Protein 1B67 (pdb70)

Solvent-accessible surface area: 7230 Å² total; per-residue (Å²): 114,59,9,51,62,60,9,0,9,134,22,0,127,126,34,53,10,134,149,24,31,50,56,0,98,88,9,0,6,100,7,0,22,102,32,0,67,78,0,0,43,75,0,34,65,64,1,45,163,66,68,82,92,44,2,30,20,126,7,0,68,85,7,68,120,92,81,210,126,6,49,59,43,13,0,7,126,0,0,118,91,26,48,8,124,151,37,24,81,70,0,70,64,8,0,2,125,2,0,33,87,22,0,101,100,16,0,42,55,0,30,114,38,1,165,168,69,71,83,97,36,3,44,25,84,1,0,67,101,1,89,147,174

Secondary structure (DSSP, 8-state):
--S-HHHHHHHHHHTT-SEE-HHHHHHHHHHHHHHHHHHHHHHHHHHHHTT-SEE-HHHHHHHGGGG-/---HHHHHHHHHHTT-SEE-HHHHHHHHHHHHHHHHHHHHHHHHHHHHHT-SEE-HHHHHHHHT-

B-factor: mean 29.18, std 12.38, range [11.15, 109.11]

GO terms:
  GO:0003690 double-stranded DNA binding (F, IDA)
  GO:0042803 protein homodimerization activity (F, IDA)
  GO:0006265 DNA topological change (P, IDA)
  GO:0046982 protein heterodimerization activity (F, IDA)

Foldseek 3Di:
DPDDLVVQVVVVVVVPDPDDDPVRSVVSVVVVVVLVVQLVVQLCVVQVVVVHRDRDPVSSVVSNVVVD/DPDQVVQVVVVVVVPDPDDDSVNSVVVSVVVVVVVVQLVVQLCVVQVVVPHDDRDPVSSVVSVVD

Organism: Methanothermus fervidus (NCBI:txid2180)

Sequence (133 aa):
GELPIAPIGRIIKNAGAERVSDDARIALAKVLEEMGEEIASEAVKLAKHAGRKTIKAEDIELARKMFKELPIAPIGRIIKNAGAERVSDDARIALAKVLEEMGEEIASEAVKLAKHAGRKTIKAEDIELARKM

CATH classification: 1.10.20.10

Structure (mmCIF, N/CA/C/O backbone):
data_1B67
#
_entry.id   1B67
#
_cell.length_a   33.720
_cell.length_b   52.580
_cell.length_c   67.500
_cell.angle_alpha   90.00
_cell.angle_beta   90.00
_cell.angle_gamma   90.00
#
_symmetry.space_group_name_H-M   'P 21 21 21'
#
loop_
_entity.id
_entity.type
_entity.pdbx_description
1 polymer 'PROTEIN (HISTONE HMFA)'
2 non-polymer 'SULFATE ION'
3 water water
#
loop_
_atom_site.group_PDB
_atom_site.id
_atom_site.type_symbol
_atom_site.label_atom_id
_atom_site.label_alt_id
_atom_site.label_comp_id
_atom_site.label_asym_id
_atom_site.label_entity_id
_atom_site.label_seq_id
_atom_site.pdbx_PDB_ins_code
_atom_site.Cartn_x
_atom_site.Cartn_y
_atom_site.Cartn_z
_atom_site.occupancy
_atom_site.B_iso_or_equiv
_atom_site.auth_seq_id
_atom_site.auth_comp_id
_atom_site.auth_asym_id
_atom_site.auth_atom_id
_atom_site.pdbx_PDB_model_num
ATOM 1 N N . GLY A 1 1 ? 7.738 22.318 36.125 1.00 35.64 2 GLY A N 1
ATOM 2 C CA . GLY A 1 1 ? 7.800 20.892 35.830 1.00 31.33 2 GLY A CA 1
ATOM 3 C C . GLY A 1 1 ? 9.238 20.400 35.846 1.00 28.62 2 GLY A C 1
ATOM 4 O O . GLY A 1 1 ? 10.074 21.004 36.544 1.00 33.36 2 GLY A O 1
ATOM 5 N N . GLU A 1 2 ? 9.514 19.329 35.098 1.00 25.70 3 GLU A N 1
ATOM 6 C CA . GLU A 1 2 ? 10.883 18.828 35.133 1.00 23.51 3 GLU A CA 1
ATOM 7 C C . GLU A 1 2 ? 11.856 19.646 34.277 1.00 23.06 3 GLU A C 1
ATOM 8 O O . GLU A 1 2 ? 13.051 19.694 34.631 1.00 24.63 3 GLU A O 1
ATOM 14 N N . LEU A 1 3 ? 11.409 20.257 33.175 1.00 23.78 4 LEU A N 1
ATOM 15 C CA . LEU A 1 3 ? 12.358 20.992 32.358 1.00 23.34 4 LEU A CA 1
ATOM 16 C C . LEU A 1 3 ? 12.802 22.291 32.985 1.00 24.22 4 LEU A C 1
ATOM 17 O O . LEU A 1 3 ? 12.011 23.097 33.464 1.00 27.91 4 LEU A O 1
ATOM 22 N N . PRO A 1 4 ? 14.098 22.538 32.969 1.00 26.52 5 PRO A N 1
ATOM 23 C CA . PRO A 1 4 ? 14.561 23.862 33.392 1.00 28.24 5 PRO A CA 1
ATOM 24 C C . PRO A 1 4 ? 14.240 24.925 32.343 1.00 26.98 5 PRO A C 1
ATOM 25 O O . PRO A 1 4 ? 14.260 24.639 31.135 1.00 29.33 5 PRO A O 1
ATOM 29 N N . ILE A 1 5 ? 13.968 26.156 32.807 1.00 26.20 6 ILE A N 1
ATOM 30 C CA . ILE A 1 5 ? 13.502 27.201 31.890 1.00 27.10 6 ILE A CA 1
ATOM 31 C C . ILE A 1 5 ? 14.655 27.830 31.124 1.00 27.27 6 ILE A C 1
ATOM 32 O O . ILE A 1 5 ? 14.451 28.309 29.997 1.00 31.42 6 ILE A O 1
ATOM 37 N N . ALA A 1 6 ? 15.869 27.855 31.665 1.00 29.14 7 ALA A N 1
ATOM 38 C CA . ALA A 1 6 ? 16.940 28.580 30.959 1.00 31.27 7 ALA A CA 1
ATOM 39 C C . ALA A 1 6 ? 17.204 28.021 29.574 1.00 30.49 7 ALA A C 1
ATOM 40 O O . ALA A 1 6 ? 17.228 28.804 28.615 1.00 30.14 7 ALA A O 1
ATOM 42 N N . PRO A 1 7 ? 17.431 26.716 29.435 1.00 27.58 8 PRO A N 1
ATOM 43 C CA . PRO A 1 7 ? 17.668 26.207 28.078 1.00 26.14 8 PRO A CA 1
ATOM 44 C C . PRO A 1 7 ? 16.490 26.488 27.146 1.00 24.57 8 PRO A C 1
ATOM 45 O O . PRO A 1 7 ? 16.669 26.577 25.931 1.00 24.81 8 PRO A O 1
ATOM 49 N N . ILE A 1 8 ? 15.273 26.630 27.650 1.00 23.06 9 ILE A N 1
ATOM 50 C CA . ILE A 1 8 ? 14.136 26.832 26.724 1.00 22.30 9 ILE A CA 1
ATOM 51 C C . ILE A 1 8 ? 14.105 28.262 26.217 1.00 23.17 9 ILE A C 1
ATOM 52 O O . ILE A 1 8 ? 13.815 28.560 25.046 1.00 23.02 9 ILE A O 1
ATOM 57 N N . GLY A 1 9 ? 14.420 29.249 27.065 1.00 24.86 10 GLY A N 1
ATOM 58 C CA . GLY A 1 9 ? 14.534 30.603 26.546 1.00 26.59 10 GLY A CA 1
ATOM 59 C C . GLY A 1 9 ? 15.649 30.726 25.518 1.00 24.48 10 GLY A C 1
ATOM 60 O O . GLY A 1 9 ? 15.493 31.495 24.578 1.00 28.25 10 GLY A O 1
ATOM 61 N N . ARG A 1 10 ? 16.750 29.966 25.680 1.00 24.33 11 ARG A N 1
ATOM 62 C CA . ARG A 1 10 ? 17.812 30.004 24.678 1.00 25.92 11 ARG A CA 1
ATOM 63 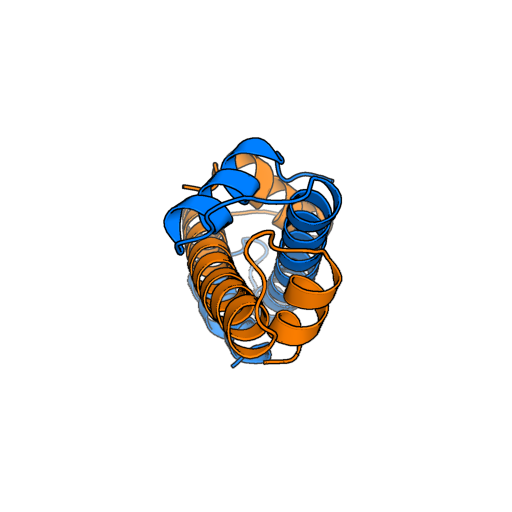C C . ARG A 1 10 ? 17.347 29.450 23.328 1.00 23.79 11 ARG A C 1
ATOM 64 O O . ARG A 1 10 ? 17.740 29.913 22.248 1.00 24.62 11 ARG A O 1
ATOM 72 N N . ILE A 1 11 ? 16.472 28.452 23.329 1.00 20.39 12 ILE A N 1
ATOM 73 C CA . ILE A 1 11 ? 15.914 27.962 22.073 1.00 18.43 12 ILE A CA 1
ATOM 74 C C . ILE A 1 11 ? 15.189 29.088 21.366 1.00 17.71 12 ILE A C 1
ATOM 75 O O . ILE A 1 11 ? 15.289 29.256 20.147 1.00 19.55 12 ILE A O 1
ATOM 80 N N . ILE A 1 12 ? 14.441 29.903 22.092 1.00 18.28 13 ILE A N 1
ATOM 81 C CA . ILE A 1 12 ? 13.695 30.947 21.380 1.00 18.17 13 ILE A CA 1
ATOM 82 C C . ILE A 1 12 ? 14.604 32.051 20.858 1.00 18.39 13 ILE A C 1
ATOM 83 O O . ILE A 1 12 ? 14.430 32.530 19.721 1.00 18.72 13 ILE A O 1
ATOM 88 N N . LYS A 1 13 ? 15.596 32.462 21.651 1.00 20.00 14 LYS A N 1
ATOM 89 C CA . LYS A 1 13 ? 16.556 33.483 21.193 1.00 22.49 14 LYS A CA 1
ATOM 90 C C . LYS A 1 13 ? 17.325 33.003 19.981 1.00 22.10 14 LYS A C 1
ATOM 91 O O . LYS A 1 13 ? 17.601 33.711 19.027 1.00 24.08 14 LYS A O 1
ATOM 97 N N . ASN A 1 14 ? 17.692 31.714 19.990 1.00 21.37 15 ASN A N 1
ATOM 98 C CA . ASN A 1 14 ? 18.542 31.199 18.910 1.00 23.30 15 ASN A CA 1
ATOM 99 C C . ASN A 1 14 ? 17.733 30.973 17.631 1.00 21.72 15 ASN A C 1
ATOM 100 O O . ASN A 1 14 ? 18.344 30.799 16.571 1.00 23.42 15 ASN A O 1
ATOM 105 N N . ALA A 1 15 ? 16.408 31.018 17.727 1.00 21.92 16 ALA A N 1
ATOM 106 C CA . ALA A 1 15 ? 15.524 30.981 16.573 1.00 20.49 16 ALA A CA 1
ATOM 107 C C . ALA A 1 15 ? 15.353 32.342 15.905 1.00 21.79 16 ALA A C 1
ATOM 108 O O . ALA A 1 15 ? 14.702 32.407 14.845 1.0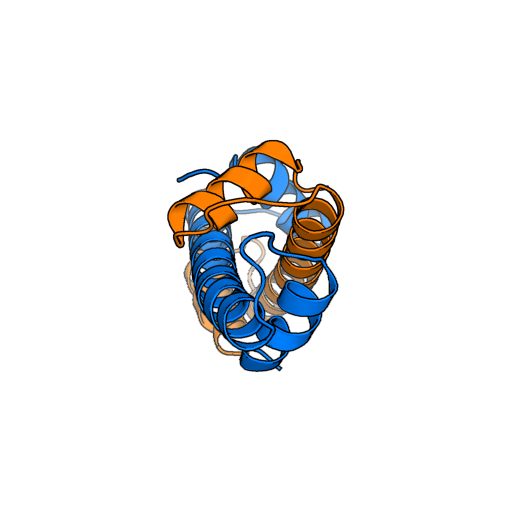0 24.76 16 ALA A O 1
ATOM 110 N N . GLY A 1 16 ? 15.901 33.406 16.487 1.00 23.25 17 GLY A N 1
ATOM 111 C CA . GLY A 1 16 ? 15.906 34.745 15.903 1.00 23.48 17 GLY A CA 1
ATOM 112 C C . GLY A 1 16 ? 15.159 35.746 16.751 1.00 23.17 17 GLY A C 1
ATOM 113 O O . GLY A 1 16 ? 15.058 36.911 16.395 1.00 30.16 17 GLY A O 1
ATOM 114 N N . ALA A 1 17 ? 14.606 35.386 17.901 1.00 25.00 18 ALA A N 1
ATOM 115 C CA . ALA A 1 17 ? 13.859 36.358 18.693 1.00 29.42 18 ALA A CA 1
ATOM 116 C C . ALA A 1 17 ? 14.790 37.449 19.219 1.00 34.03 18 ALA A C 1
ATOM 117 O O . ALA A 1 17 ? 15.773 37.111 19.862 1.00 36.03 18 ALA A O 1
ATOM 119 N N . GLU A 1 18 ? 14.415 38.677 18.937 1.00 37.62 19 GLU A N 1
ATOM 120 C CA . GLU A 1 18 ? 14.993 39.910 19.440 1.00 41.24 19 GLU A CA 1
ATOM 121 C C . GLU A 1 18 ? 14.848 40.025 20.954 1.00 40.73 19 GLU A C 1
ATOM 122 O O . GLU A 1 18 ? 15.817 40.355 21.645 1.00 43.15 19 GLU A O 1
ATOM 128 N N . ARG A 1 19 ? 13.647 39.774 21.444 1.00 39.54 20 ARG A N 1
ATOM 129 C CA . ARG A 1 19 ? 13.175 39.869 22.812 1.00 37.60 20 ARG A CA 1
ATOM 130 C C . ARG A 1 19 ? 12.218 38.711 23.129 1.00 36.68 20 ARG A C 1
ATOM 131 O O . ARG A 1 19 ? 11.461 38.333 22.237 1.00 33.10 20 ARG A O 1
ATOM 139 N N . VAL A 1 20 ? 12.243 38.193 24.345 1.00 34.94 21 VAL A N 1
ATOM 140 C CA . VAL A 1 20 ? 11.349 37.079 24.687 1.00 32.38 21 VAL A CA 1
ATOM 141 C C . VAL A 1 20 ? 10.587 37.325 25.979 1.00 32.41 21 VAL A C 1
ATOM 142 O O . VAL A 1 20 ? 11.277 37.522 26.973 1.00 30.71 21 VAL A O 1
ATOM 146 N N . SER A 1 21 ? 9.249 37.322 25.999 1.00 33.03 22 SER A N 1
ATOM 147 C CA . SER A 1 21 ? 8.599 37.581 27.293 1.00 33.11 22 SER A CA 1
ATOM 148 C C . SER A 1 21 ? 8.813 36.427 28.263 1.00 33.77 22 SER A C 1
ATOM 149 O O . SER A 1 21 ? 9.112 35.298 27.861 1.00 35.35 22 SER A O 1
ATOM 152 N N . ASP A 1 22 ? 8.670 36.637 29.577 1.00 35.29 23 ASP A N 1
ATOM 153 C CA . ASP A 1 22 ? 8.834 35.484 30.481 1.00 33.98 23 ASP A CA 1
ATOM 154 C C . ASP A 1 22 ? 7.710 34.472 30.310 1.00 34.32 23 ASP A C 1
ATOM 155 O O . ASP A 1 22 ? 7.904 33.239 30.310 1.00 32.61 23 ASP A O 1
ATOM 157 N N . ASP A 1 23 ? 6.491 34.985 30.113 1.00 35.25 24 ASP A N 1
ATOM 158 C CA . ASP A 1 23 ? 5.362 34.113 29.813 1.00 33.62 24 ASP A CA 1
ATOM 159 C C . ASP A 1 23 ? 5.631 33.208 28.613 1.00 31.04 24 ASP A C 1
ATOM 160 O O . ASP A 1 23 ? 5.155 32.070 28.665 1.00 29.70 24 ASP A O 1
ATOM 162 N N . ALA A 1 24 ? 6.345 33.692 27.608 1.00 31.38 25 ALA A N 1
ATOM 163 C CA . ALA A 1 24 ? 6.659 32.905 26.420 1.00 29.29 25 ALA A CA 1
ATOM 164 C C . ALA A 1 24 ? 7.596 31.740 26.727 1.00 28.00 25 ALA A C 1
ATOM 165 O O . ALA A 1 24 ? 7.339 30.633 26.246 1.00 24.24 25 ALA A O 1
ATOM 167 N N . ARG A 1 25 ? 8.643 31.986 27.514 1.00 26.45 26 ARG A N 1
ATOM 168 C CA . ARG A 1 25 ? 9.544 30.942 27.982 1.00 26.07 26 ARG A CA 1
ATOM 169 C C . ARG A 1 25 ? 8.789 29.837 28.736 1.00 24.40 26 ARG A C 1
ATOM 170 O O . ARG A 1 25 ? 8.964 28.620 28.520 1.00 22.86 26 ARG A O 1
ATOM 178 N N . ILE A 1 26 ? 7.931 30.275 29.673 1.00 23.86 27 ILE A N 1
ATOM 179 C CA . ILE A 1 26 ? 7.167 29.299 30.462 1.00 23.73 27 ILE A CA 1
ATOM 180 C C . ILE A 1 26 ? 6.198 28.561 29.565 1.00 21.33 27 ILE A C 1
ATOM 181 O O . ILE A 1 26 ? 6.125 27.345 29.725 1.00 24.16 27 ILE A O 1
ATOM 186 N N . ALA A 1 27 ? 5.557 29.252 28.621 1.00 22.26 28 ALA A N 1
ATOM 187 C CA . ALA A 1 27 ? 4.624 28.573 27.707 1.00 21.54 28 ALA A CA 1
ATOM 188 C C . ALA A 1 27 ? 5.314 27.475 26.902 1.00 19.71 28 ALA A C 1
ATOM 189 O O . ALA A 1 27 ? 4.764 26.425 26.659 1.00 20.94 28 ALA A O 1
ATOM 191 N N . LEU A 1 28 ? 6.525 27.777 26.412 1.00 18.84 29 LEU A N 1
ATOM 192 C CA . LEU A 1 28 ? 7.210 26.827 25.566 1.00 16.79 29 LEU A CA 1
ATOM 193 C C . LEU A 1 28 ? 7.666 25.639 26.418 1.00 16.34 29 LEU A C 1
ATOM 194 O O . LEU A 1 28 ? 7.528 24.498 25.994 1.00 16.34 29 LEU A O 1
ATOM 199 N N . ALA A 1 29 ? 8.167 25.897 27.639 1.00 18.12 30 ALA A N 1
ATOM 200 C CA . ALA A 1 29 ? 8.536 24.763 28.521 1.00 18.29 30 ALA A CA 1
ATOM 201 C C . ALA A 1 29 ? 7.342 23.881 28.817 1.00 17.70 30 ALA A C 1
ATOM 202 O O . ALA A 1 29 ? 7.409 22.648 28.859 1.00 20.01 30 ALA A O 1
ATOM 204 N N . LYS A 1 30 ? 6.157 24.456 29.040 1.00 18.64 31 LYS A N 1
ATOM 205 C CA . LYS A 1 30 ? 4.973 23.655 29.372 1.00 19.01 31 LYS A CA 1
ATOM 206 C C . LYS A 1 30 ? 4.538 22.820 28.169 1.00 18.91 31 LYS A C 1
ATOM 207 O O . LYS A 1 30 ? 4.190 21.648 28.304 1.00 18.40 31 LYS A O 1
ATOM 211 N N . VAL A 1 31 ? 4.592 23.430 26.971 1.00 18.84 32 VAL A N 1
ATOM 212 C CA . VAL A 1 31 ? 4.201 22.719 25.748 1.00 18.54 32 VAL A CA 1
ATOM 213 C C . VAL A 1 31 ? 5.126 21.533 25.511 1.00 16.31 32 VAL A C 1
ATOM 214 O O . VAL A 1 31 ? 4.707 20.425 25.179 1.00 17.76 32 VAL A O 1
ATOM 218 N N . LEU A 1 32 ? 6.428 21.754 25.678 1.00 14.11 33 LEU A N 1
ATOM 219 C CA . LEU A 1 32 ? 7.366 20.667 25.391 1.00 13.47 33 LEU A CA 1
ATOM 220 C C . LEU A 1 32 ? 7.232 19.559 26.424 1.00 13.34 33 LEU A C 1
ATOM 221 O O . LEU A 1 32 ? 7.356 18.386 26.063 1.00 14.84 33 LEU A O 1
ATOM 226 N N . GLU A 1 33 ? 7.012 19.917 27.702 1.00 13.70 34 GLU A N 1
ATOM 227 C CA . GLU A 1 33 ? 6.879 18.859 28.724 1.00 14.09 34 GLU A CA 1
ATOM 228 C C . GLU A 1 33 ? 5.648 18.015 28.480 1.00 13.29 34 GLU A C 1
ATOM 229 O O . GLU A 1 33 ? 5.666 16.786 28.592 1.00 14.73 34 GLU A O 1
ATOM 235 N N . GLU A 1 34 ? 4.540 18.677 28.107 1.00 14.56 35 GLU A N 1
ATOM 236 C CA . GLU A 1 34 ? 3.334 17.937 27.782 1.00 15.61 35 GLU A CA 1
ATOM 237 C C . GLU A 1 34 ? 3.526 17.042 26.565 1.00 14.64 35 GLU A C 1
ATOM 238 O O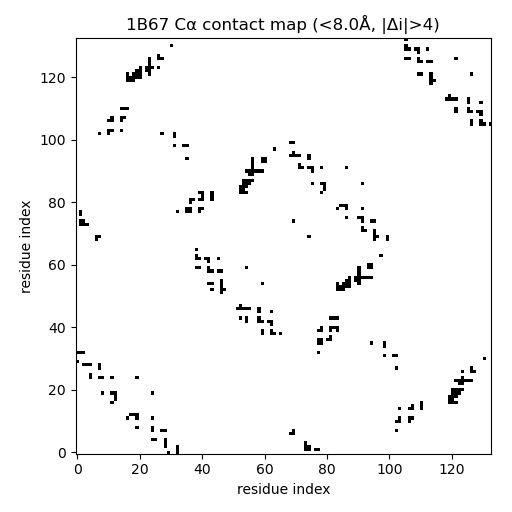 . GLU A 1 34 ? 3.089 15.888 26.586 1.00 14.85 35 GLU A O 1
ATOM 248 N N . MET A 1 35 ? 4.141 17.558 25.512 1.00 13.40 36 MET A N 1
ATOM 249 C CA . MET A 1 35 ? 4.408 16.715 24.321 1.00 14.62 36 MET A CA 1
ATOM 250 C C . MET A 1 35 ? 5.296 15.536 24.711 1.00 13.31 36 MET A C 1
ATOM 251 O O . MET A 1 35 ? 5.056 14.397 24.320 1.00 14.74 36 MET A O 1
ATOM 256 N N . GLY A 1 36 ? 6.332 15.810 25.519 1.00 12.51 37 GLY A N 1
ATOM 257 C CA . GLY A 1 36 ? 7.211 14.762 26.017 1.00 12.42 37 GLY A CA 1
ATOM 258 C C . GLY A 1 36 ? 6.484 13.692 26.794 1.00 11.15 37 GLY A C 1
ATOM 259 O O . GLY A 1 36 ? 6.707 12.488 26.588 1.00 12.78 37 GLY A O 1
ATOM 260 N N . GLU A 1 37 ? 5.577 14.092 27.692 1.00 12.18 38 GLU A N 1
ATOM 261 C CA . GLU A 1 37 ? 4.798 13.105 28.445 1.00 12.49 38 GLU A CA 1
ATOM 262 C C . GLU A 1 37 ? 3.904 12.266 27.550 1.00 12.31 38 GLU A C 1
ATOM 263 O O . GLU A 1 37 ? 3.738 11.055 27.793 1.00 14.88 38 GLU A O 1
ATOM 269 N N . GLU A 1 38 ? 3.282 12.892 26.543 1.00 12.74 39 GLU A N 1
ATOM 270 C CA . GLU A 1 38 ? 2.393 12.119 25.670 1.00 14.18 39 GLU A CA 1
ATOM 271 C C . GLU A 1 38 ? 3.201 11.145 24.832 1.00 13.66 39 GLU A C 1
ATOM 272 O O . GLU A 1 38 ? 2.762 10.021 24.675 1.00 16.69 39 GLU A O 1
ATOM 282 N N . ILE A 1 39 ? 4.344 11.558 24.297 1.00 12.98 40 ILE A N 1
ATOM 283 C CA . ILE A 1 39 ? 5.193 10.653 23.541 1.00 13.31 40 ILE A CA 1
ATOM 284 C C . ILE A 1 39 ? 5.627 9.500 24.448 1.00 12.82 40 ILE A C 1
ATOM 285 O O . ILE A 1 39 ? 5.573 8.313 24.070 1.00 15.14 40 ILE A O 1
ATOM 290 N N . ALA A 1 40 ? 6.056 9.857 25.668 1.00 13.17 41 ALA A N 1
ATOM 291 C CA . ALA A 1 40 ? 6.536 8.797 26.572 1.00 14.76 41 ALA A CA 1
ATOM 292 C C . ALA A 1 40 ? 5.427 7.830 26.978 1.00 15.19 41 ALA A C 1
ATOM 293 O O . ALA A 1 40 ? 5.677 6.627 27.073 1.00 16.42 41 ALA A O 1
ATOM 295 N N . SER A 1 41 ? 4.213 8.329 27.157 1.00 15.87 42 SER A N 1
ATOM 296 C CA . SER A 1 41 ? 3.099 7.432 27.520 1.00 17.61 42 SER A CA 1
ATOM 297 C C . SER A 1 41 ? 2.849 6.411 26.425 1.00 18.15 42 SER A C 1
ATOM 298 O O . SER A 1 41 ? 2.601 5.207 26.648 1.00 20.36 42 SER A O 1
ATOM 301 N N . GLU A 1 42 ? 2.920 6.915 25.187 1.00 16.71 43 GLU A N 1
ATOM 302 C CA . GLU A 1 42 ? 2.736 5.990 24.077 1.00 18.62 43 GLU A CA 1
ATOM 303 C C . GLU A 1 42 ? 3.915 5.033 23.927 1.00 17.89 43 GLU A C 1
ATOM 304 O O . GLU A 1 42 ? 3.704 3.862 23.575 1.00 20.22 43 GLU A O 1
ATOM 314 N N . ALA A 1 43 ? 5.132 5.522 24.157 1.00 15.65 44 ALA A N 1
ATOM 315 C CA . ALA A 1 43 ? 6.319 4.666 24.121 1.00 15.73 44 ALA A CA 1
ATOM 316 C C . ALA A 1 43 ? 6.224 3.528 25.142 1.00 16.88 44 ALA A C 1
ATOM 317 O O . ALA A 1 43 ? 6.650 2.387 24.861 1.00 20.09 44 ALA A O 1
ATOM 319 N N . VAL A 1 44 ? 5.637 3.815 26.300 1.00 19.57 45 VAL A N 1
ATOM 320 C CA . VAL A 1 44 ? 5.463 2.762 27.301 1.00 21.06 45 VAL A CA 1
ATOM 321 C C . VAL A 1 44 ? 4.550 1.643 26.813 1.00 22.85 45 VAL A C 1
ATO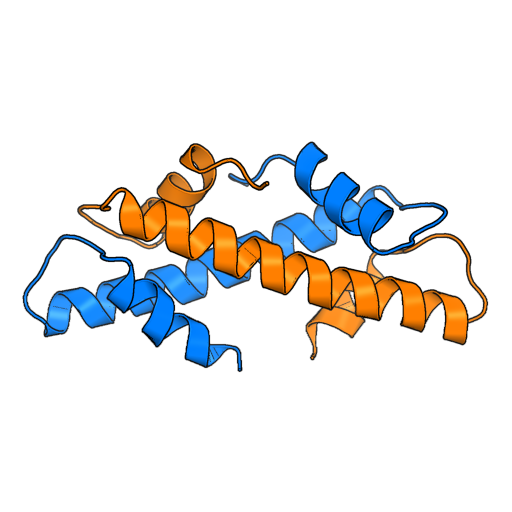M 322 O O . VAL A 1 44 ? 4.759 0.467 27.069 1.00 26.21 45 VAL A O 1
ATOM 326 N N . LYS A 1 45 ? 3.462 2.007 26.113 1.00 23.20 46 LYS A N 1
ATOM 327 C CA . LYS A 1 45 ? 2.547 1.011 25.552 1.00 25.85 46 LYS A CA 1
ATOM 328 C C . LYS A 1 45 ? 3.228 0.227 24.442 1.00 24.89 46 LYS A C 1
ATOM 329 O O . LYS A 1 45 ? 3.035 -0.991 24.296 1.00 30.58 46 LYS A O 1
ATOM 332 N N . LEU A 1 46 ? 4.065 0.903 23.630 1.00 23.30 47 LEU A N 1
ATOM 333 C CA . LEU A 1 46 ? 4.724 0.210 22.529 1.00 24.43 47 LEU A CA 1
ATOM 334 C C . LEU A 1 46 ? 5.675 -0.847 23.071 1.00 26.12 47 LEU A C 1
ATOM 335 O O . LEU A 1 46 ? 5.724 -1.948 22.558 1.00 29.81 47 LEU A O 1
ATOM 340 N N . ALA A 1 47 ? 6.426 -0.476 24.099 1.00 25.92 48 ALA A N 1
ATOM 341 C CA . ALA A 1 47 ? 7.357 -1.423 24.712 1.00 27.51 48 ALA A CA 1
ATOM 342 C C . ALA A 1 47 ? 6.630 -2.562 25.398 1.00 29.57 48 ALA A C 1
ATOM 343 O O . ALA A 1 47 ? 7.040 -3.722 25.286 1.00 34.89 48 ALA A O 1
ATOM 345 N N . LYS A 1 48 ? 5.540 -2.264 26.118 1.00 32.76 49 LYS A N 1
ATOM 346 C CA . LYS A 1 48 ? 4.854 -3.404 26.756 1.00 35.75 49 LYS A CA 1
ATOM 347 C C . LYS A 1 48 ? 4.371 -4.418 25.747 1.00 39.66 49 LYS A C 1
ATOM 348 O O . LYS A 1 48 ? 4.385 -5.636 25.934 1.00 43.60 49 LYS A O 1
ATOM 350 N N . HIS A 1 49 ? 3.912 -3.965 24.582 1.00 41.70 50 HIS A N 1
ATOM 351 C CA . HIS A 1 49 ? 3.409 -4.950 23.610 1.00 45.20 50 HIS A CA 1
ATOM 352 C C . HIS A 1 49 ? 4.530 -5.627 22.854 1.00 43.66 50 HIS A C 1
ATOM 353 O O . HIS A 1 49 ? 4.388 -6.700 22.247 1.00 47.37 50 HIS A O 1
ATOM 360 N N . ALA A 1 50 ? 5.746 -5.108 22.872 1.00 41.08 51 ALA A N 1
ATOM 361 C CA . ALA A 1 50 ? 6.923 -5.781 22.342 1.00 42.11 51 ALA A CA 1
ATOM 362 C C . ALA A 1 50 ? 7.468 -6.767 23.371 1.00 41.46 51 ALA A C 1
ATOM 363 O O . ALA A 1 50 ? 8.422 -7.512 23.132 1.00 44.52 51 ALA A O 1
ATOM 365 N N . GLY A 1 51 ? 6.836 -6.753 24.546 1.00 40.27 52 GLY A N 1
ATOM 366 C CA . GLY A 1 51 ? 7.209 -7.605 25.650 1.00 42.28 52 GLY A CA 1
ATOM 367 C C . GLY A 1 51 ? 8.385 -7.090 26.454 1.00 38.26 52 GLY A C 1
ATOM 368 O O . GLY A 1 51 ? 9.108 -7.918 27.011 1.00 41.70 52 GLY A O 1
ATOM 369 N N . ARG A 1 52 ? 8.603 -5.779 26.550 1.00 33.88 53 ARG A N 1
ATOM 370 C CA . ARG A 1 52 ? 9.709 -5.192 27.290 1.00 32.71 53 ARG A CA 1
ATOM 371 C C . ARG A 1 52 ? 9.304 -4.259 28.418 1.00 33.62 53 ARG A C 1
ATOM 372 O O . ARG A 1 52 ? 8.296 -3.552 28.370 1.00 33.98 53 ARG A O 1
ATOM 380 N N . LYS A 1 53 ? 10.094 -4.182 29.503 1.00 34.02 54 LYS A N 1
ATOM 381 C CA . LYS A 1 53 ? 9.752 -3.092 30.441 1.00 33.88 54 LYS A CA 1
ATOM 382 C C . LYS A 1 53 ? 10.689 -1.923 30.192 1.00 30.08 54 LYS A C 1
ATOM 383 O O . LYS A 1 53 ? 10.434 -0.802 30.665 1.00 33.32 54 LYS A O 1
ATOM 389 N N . THR A 1 54 ? 11.767 -2.193 29.449 1.00 27.19 55 THR A N 1
ATOM 390 C CA . THR A 1 54 ? 12.696 -1.062 29.231 1.00 26.39 55 THR A CA 1
ATOM 391 C C . THR A 1 54 ? 12.295 -0.258 28.003 1.00 22.54 55 THR A C 1
ATOM 392 O O . THR A 1 54 ? 12.099 -0.878 26.965 1.00 26.45 55 THR A O 1
ATOM 396 N N . ILE A 1 55 ? 12.165 1.077 28.143 1.00 20.00 56 ILE A N 1
ATOM 397 C CA . ILE A 1 55 ? 11.894 1.963 27.023 1.00 18.22 56 ILE A CA 1
ATOM 398 C C . ILE A 1 55 ? 13.194 2.192 26.241 1.00 18.96 56 ILE A C 1
ATOM 399 O O . ILE A 1 55 ? 14.214 2.582 26.849 1.00 21.77 56 ILE A O 1
ATOM 404 N N . LYS A 1 56 ? 13.102 1.980 24.944 1.00 17.81 57 LYS A N 1
ATOM 405 C CA . LYS A 1 56 ? 14.207 2.140 24.016 1.00 17.82 57 LYS A CA 1
ATOM 406 C C . LYS A 1 56 ? 14.029 3.350 23.109 1.00 16.22 57 LYS A C 1
ATOM 407 O O . LYS A 1 56 ? 12.924 3.887 22.945 1.00 15.64 57 LYS A O 1
ATOM 410 N N . ALA A 1 57 ? 15.132 3.768 22.505 1.00 16.59 58 ALA A N 1
ATOM 411 C CA . ALA A 1 57 ? 15.039 4.848 21.511 1.00 15.13 58 ALA A CA 1
ATOM 412 C C . ALA A 1 57 ? 14.008 4.534 20.441 1.00 15.07 58 ALA A C 1
ATOM 413 O O . ALA A 1 57 ? 13.290 5.436 20.011 1.00 14.97 58 ALA A O 1
ATOM 415 N N . GLU A 1 58 ? 13.944 3.252 20.015 1.00 15.82 59 GLU A N 1
ATOM 416 C CA . GLU A 1 58 ? 13.006 2.916 18.901 1.00 15.77 59 GLU A CA 1
ATOM 417 C C . GLU A 1 58 ? 11.557 3.168 19.315 1.00 15.55 59 GLU A C 1
ATOM 418 O O . GLU A 1 58 ? 10.723 3.509 18.459 1.00 19.20 59 GLU A O 1
ATOM 428 N N . ASP A 1 59 ? 11.242 3.045 20.607 1.00 16.25 60 ASP A N 1
ATOM 429 C CA . ASP A 1 59 ? 9.881 3.291 21.096 1.00 15.48 60 ASP A CA 1
ATOM 430 C C . ASP A 1 59 ? 9.557 4.794 21.028 1.00 15.41 60 ASP A C 1
ATOM 431 O O . ASP A 1 59 ? 8.458 5.177 20.642 1.00 16.51 60 ASP A O 1
ATOM 436 N N . ILE A 1 60 ? 10.541 5.628 21.413 1.00 14.03 61 ILE A N 1
ATOM 437 C CA . ILE A 1 60 ? 10.379 7.070 21.335 1.00 13.99 61 ILE A CA 1
ATOM 438 C C . ILE A 1 60 ? 10.234 7.498 19.879 1.00 14.27 61 ILE A C 1
ATOM 439 O O . ILE A 1 60 ? 9.382 8.342 19.563 1.00 15.13 61 ILE A O 1
ATOM 444 N N . GLU A 1 61 ? 11.049 6.959 18.967 1.00 15.75 62 GLU A N 1
ATOM 445 C CA . GLU A 1 61 ? 11.033 7.395 17.554 1.00 15.87 62 GLU A CA 1
ATOM 446 C C . GLU A 1 61 ? 9.760 6.962 16.844 1.00 17.35 62 GLU A C 1
ATOM 447 O O . GLU A 1 61 ? 9.234 7.636 15.961 1.00 22.32 62 GLU A O 1
ATOM 453 N N . LEU A 1 62 ? 9.171 5.845 17.284 1.00 17.38 63 LEU A N 1
ATOM 454 C CA . LEU A 1 62 ? 7.873 5.520 16.693 1.00 18.83 63 LEU A CA 1
ATOM 455 C C . LEU A 1 62 ? 6.752 6.373 17.270 1.00 17.43 63 LEU A C 1
ATOM 456 O O . LEU A 1 62 ? 5.929 6.913 16.535 1.00 21.22 63 LEU A O 1
ATOM 461 N N . ALA A 1 63 ? 6.736 6.530 18.600 1.00 16.77 64 ALA A N 1
ATOM 462 C CA . ALA A 1 63 ? 5.680 7.283 19.273 1.00 17.06 64 ALA A CA 1
ATOM 463 C C . ALA A 1 63 ? 5.654 8.738 18.838 1.00 18.69 64 ALA A C 1
ATOM 464 O O . ALA A 1 63 ? 4.601 9.402 18.822 1.00 20.12 64 ALA A O 1
ATOM 466 N N . ARG A 1 64 ? 6.816 9.324 18.488 1.00 17.36 65 ARG A N 1
ATOM 467 C CA . ARG A 1 64 ? 6.836 10.737 18.088 1.00 19.30 65 ARG A CA 1
ATOM 468 C C . ARG A 1 64 ? 6.003 10.958 16.844 1.00 20.27 65 ARG A C 1
ATOM 469 O O . ARG A 1 64 ? 5.601 12.106 16.603 1.00 22.14 65 ARG A O 1
ATOM 477 N N . LYS A 1 65 ? 5.711 9.896 16.070 1.00 21.93 66 LYS A N 1
ATOM 478 C CA . LYS A 1 65 ? 4.912 10.131 14.871 1.00 24.31 66 LYS A CA 1
ATOM 479 C C . LYS A 1 65 ? 3.500 10.608 15.177 1.00 23.75 66 LYS A C 1
ATOM 480 O O . LYS A 1 65 ? 2.860 11.060 14.227 1.00 25.18 66 LYS A O 1
ATOM 486 N N . MET A 1 66 ? 3.050 10.492 16.426 1.00 22.52 67 MET A N 1
ATOM 487 C CA . MET A 1 66 ? 1.727 11.023 16.791 1.00 24.04 67 MET A CA 1
ATOM 488 C C . MET A 1 66 ? 1.694 12.531 16.539 1.00 24.31 67 MET A C 1
ATOM 489 O O . MET A 1 66 ? 0.594 13.086 16.356 1.00 28.75 67 MET A O 1
ATOM 494 N N . PHE A 1 67 ? 2.854 13.191 16.554 1.00 24.66 68 PHE A N 1
ATOM 495 C CA . PHE A 1 67 ? 2.898 14.639 16.297 1.00 26.93 68 PHE A CA 1
ATOM 496 C C . PHE A 1 67 ? 3.396 14.971 14.903 1.00 34.76 68 PHE A C 1
ATOM 497 O O . PHE A 1 67 ? 3.811 16.110 14.648 1.00 42.30 68 PHE A O 1
ATOM 505 N N . LYS A 1 68 ? 3.383 14.059 13.933 1.00 40.11 69 LYS A N 1
ATOM 506 C CA . LYS A 1 68 ? 3.775 14.528 12.595 1.00 45.20 69 LYS A CA 1
ATOM 507 C C . LYS A 1 68 ? 2.534 14.964 11.815 1.00 47.52 69 LYS A C 1
ATOM 508 O O . LYS A 1 68 ? 2.464 16.131 11.365 1.00 56.66 69 LYS A O 1
ATOM 515 N N . GLU B 1 2 ? 20.475 21.532 23.034 1.00 48.48 103 GLU B N 1
ATOM 516 C CA . GLU B 1 2 ? 20.760 21.078 24.382 1.00 48.62 103 GLU B CA 1
ATOM 517 C C . GLU B 1 2 ? 19.690 20.161 24.951 1.00 42.79 103 GLU B C 1
ATOM 518 O O . GLU B 1 2 ? 19.676 18.945 24.757 1.00 46.68 103 GLU B O 1
ATOM 524 N N . LEU B 1 3 ? 18.759 20.730 25.689 1.00 35.09 104 LEU B N 1
ATOM 525 C CA . LEU B 1 3 ? 18.093 19.988 26.744 1.00 28.56 104 LEU B CA 1
ATOM 526 C C . LEU B 1 3 ? 18.916 18.882 27.421 1.00 25.18 104 LEU B C 1
ATOM 527 O O . LEU B 1 3 ? 19.360 17.877 26.870 1.00 24.80 104 LEU B O 1
ATOM 532 N N . PRO B 1 4 ? 19.130 19.101 28.693 1.00 21.53 105 PRO B N 1
ATOM 533 C CA . PRO B 1 4 ? 19.861 18.153 29.537 1.00 20.51 105 PRO B CA 1
ATOM 534 C C . PRO B 1 4 ? 19.046 16.880 29.681 1.00 17.59 105 PRO B C 1
ATOM 535 O O . PRO B 1 4 ? 17.830 16.918 29.808 1.00 19.61 105 PRO B O 1
ATOM 539 N N . ILE B 1 5 ? 19.730 15.720 29.648 1.00 16.34 106 ILE B N 1
ATOM 540 C CA . ILE B 1 5 ? 19.011 14.458 29.515 1.00 16.11 106 ILE B CA 1
ATOM 541 C C . ILE B 1 5 ? 18.476 13.965 30.865 1.00 14.88 106 ILE B C 1
ATOM 542 O O . ILE B 1 5 ? 17.555 13.123 30.862 1.00 17.05 106 ILE B O 1
ATOM 547 N N . ALA B 1 6 ? 18.957 14.417 32.022 1.00 15.74 107 ALA B N 1
ATOM 548 C CA . ALA B 1 6 ? 18.406 13.870 33.271 1.00 15.74 107 ALA B CA 1
ATOM 549 C C . ALA B 1 6 ? 16.954 14.294 33.450 1.00 14.43 107 ALA B C 1
ATOM 550 O O . ALA B 1 6 ? 16.111 13.452 33.742 1.00 15.47 107 ALA B O 1
ATOM 552 N N . PRO B 1 7 ? 16.557 15.538 33.281 1.00 14.35 108 PRO B N 1
ATOM 553 C CA . PRO B 1 7 ? 15.132 15.902 33.335 1.00 15.44 108 PRO B CA 1
ATOM 554 C C . PRO B 1 7 ? 14.292 15.163 32.306 1.00 14.46 108 PRO B C 1
ATOM 555 O O . PRO B 1 7 ? 13.124 14.850 32.579 1.00 15.40 108 PRO B O 1
ATOM 559 N N . ILE B 1 8 ? 14.844 14.906 31.124 1.00 13.69 109 ILE B N 1
ATOM 560 C CA . ILE B 1 8 ? 14.083 14.151 30.122 1.00 13.16 109 ILE B CA 1
ATOM 561 C C . ILE B 1 8 ? 13.788 12.738 30.592 1.00 13.01 109 ILE B C 1
ATOM 562 O O . ILE B 1 8 ? 12.663 12.218 30.402 1.00 14.23 109 ILE B O 1
ATOM 567 N N . GLY B 1 9 ? 14.790 12.079 31.251 1.00 14.28 110 GLY B N 1
ATOM 568 C CA . GLY B 1 9 ? 14.506 10.743 31.785 1.00 16.08 110 GLY B CA 1
ATOM 569 C C . GLY B 1 9 ? 13.412 10.809 32.822 1.00 14.57 110 GLY B C 1
ATOM 570 O O . GLY B 1 9 ? 12.579 9.878 32.909 1.00 17.31 110 GLY B O 1
ATOM 571 N N . ARG B 1 10 ? 13.340 11.854 33.623 1.00 14.45 111 ARG B N 1
ATOM 572 C CA . ARG B 1 10 ? 12.276 11.998 34.615 1.00 15.14 111 ARG B CA 1
ATOM 573 C C . ARG B 1 10 ? 10.911 12.179 33.963 1.00 14.14 111 ARG B C 1
ATOM 574 O O . ARG B 1 10 ? 9.889 11.695 34.458 1.00 16.90 111 ARG B O 1
ATOM 582 N N . ILE B 1 11 ? 10.824 12.837 32.804 1.00 14.26 112 ILE B N 1
ATOM 583 C CA . ILE B 1 11 ? 9.553 12.934 32.095 1.00 13.44 112 ILE B CA 1
ATOM 584 C C . ILE B 1 11 ? 9.082 11.541 31.704 1.00 13.01 112 ILE B C 1
ATOM 585 O O . ILE B 1 11 ? 7.888 11.226 31.807 1.00 14.27 112 ILE B O 1
ATOM 590 N N . ILE B 1 12 ? 9.993 10.692 31.230 1.00 12.89 113 ILE B N 1
ATOM 591 C CA . ILE B 1 12 ? 9.603 9.317 30.808 1.00 13.76 113 ILE B CA 1
ATOM 592 C C . ILE B 1 12 ? 9.136 8.530 32.018 1.00 15.17 113 ILE B C 1
ATOM 593 O O . ILE B 1 12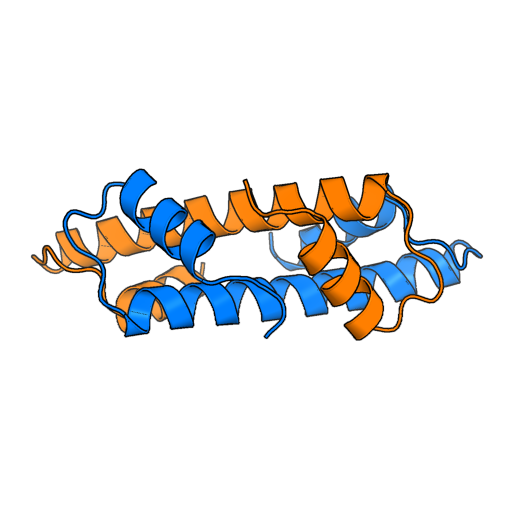 ? 8.124 7.811 31.947 1.00 16.63 113 ILE B O 1
ATOM 598 N N . LYS B 1 13 ? 9.805 8.690 33.163 1.00 14.71 114 LYS B N 1
ATOM 599 C CA . LYS B 1 13 ? 9.306 8.027 34.378 1.00 17.39 114 LYS B CA 1
ATOM 600 C C . LYS B 1 13 ? 7.944 8.539 34.807 1.00 17.51 114 LYS B C 1
ATOM 601 O O . LYS B 1 13 ? 7.088 7.758 35.263 1.00 20.86 114 LYS B O 1
ATOM 607 N N . ASN B 1 14 ? 7.745 9.870 34.671 1.00 16.50 115 ASN B N 1
ATOM 608 C CA . ASN B 1 14 ? 6.451 10.439 35.054 1.00 16.40 115 ASN B CA 1
ATOM 609 C C . ASN B 1 14 ? 5.295 9.901 34.210 1.00 16.71 115 ASN B C 1
ATOM 610 O O . ASN B 1 14 ? 4.148 9.911 34.651 1.00 16.73 115 ASN B O 1
ATOM 615 N N . ALA B 1 15 ? 5.572 9.389 33.011 1.00 17.18 116 ALA B N 1
ATOM 616 C CA . ALA B 1 15 ? 4.568 8.740 32.179 1.00 20.16 116 ALA B CA 1
ATOM 617 C C . ALA B 1 15 ? 4.338 7.292 32.567 1.00 20.78 116 ALA B C 1
ATOM 618 O O . ALA B 1 15 ? 3.449 6.615 32.051 1.00 29.75 116 ALA B O 1
ATOM 620 N N . GLY B 1 16 ? 5.135 6.750 33.502 1.00 21.19 117 GLY B N 1
ATOM 621 C CA . GLY B 1 16 ? 4.837 5.383 33.924 1.00 23.04 117 GLY B CA 1
ATOM 622 C C . GLY B 1 16 ? 5.875 4.366 33.536 1.00 23.36 117 GLY B C 1
ATOM 623 O O . GLY B 1 16 ? 5.669 3.157 33.788 1.00 28.30 117 GLY B O 1
ATOM 624 N N . ALA B 1 17 ? 6.986 4.775 32.932 1.00 22.65 118 ALA B N 1
ATOM 625 C CA . ALA B 1 17 ? 7.994 3.799 32.504 1.00 22.82 118 ALA B CA 1
ATOM 626 C C . ALA B 1 17 ? 8.683 3.134 33.684 1.00 26.46 118 ALA B C 1
ATOM 627 O O . ALA B 1 17 ? 9.077 3.812 34.628 1.00 28.87 118 ALA B O 1
ATOM 629 N N . GLU B 1 18 ? 8.803 1.811 33.579 1.00 30.39 119 GLU B N 1
ATOM 630 C CA . GLU B 1 18 ? 9.411 1.084 34.694 1.00 33.38 119 GLU B CA 1
ATOM 631 C C . GLU B 1 18 ? 10.927 1.183 34.647 1.00 32.26 119 GLU B C 1
ATOM 632 O O . GLU B 1 18 ? 11.585 1.336 35.687 1.00 35.25 119 GLU B O 1
ATOM 638 N N . ARG B 1 19 ? 11.449 1.116 33.416 1.00 30.71 120 ARG B N 1
ATOM 639 C CA . ARG B 1 19 ? 12.869 1.174 33.139 1.00 29.90 120 ARG B CA 1
ATOM 640 C C . ARG B 1 19 ? 13.089 2.024 31.894 1.00 26.48 120 ARG B C 1
ATOM 641 O O . ARG B 1 19 ? 12.270 1.930 30.963 1.00 24.48 120 ARG B O 1
ATOM 649 N N . VAL B 1 20 ? 14.167 2.810 31.938 1.00 23.63 121 VAL B N 1
ATOM 650 C CA . VAL B 1 20 ? 14.433 3.775 30.870 1.00 21.53 121 VAL B CA 1
ATOM 651 C C . VAL B 1 20 ? 15.876 3.622 30.414 1.00 20.55 121 VAL B C 1
ATOM 652 O O . VAL B 1 20 ? 16.774 3.820 31.246 1.00 26.80 121 VAL B O 1
ATOM 656 N N . SER B 1 21 ? 16.095 3.282 29.156 1.00 21.09 122 SER B N 1
ATOM 657 C CA . SER B 1 21 ? 17.453 3.145 28.626 1.00 21.55 122 SER B CA 1
ATOM 658 C C . SER B 1 21 ? 18.051 4.525 28.385 1.00 19.59 122 SER B C 1
ATOM 659 O O . SER B 1 21 ? 17.310 5.504 28.177 1.00 19.51 122 SER B O 1
ATOM 662 N N . ASP B 1 22 ? 19.375 4.610 28.391 1.00 21.30 123 ASP B N 1
ATOM 663 C CA . ASP B 1 22 ? 20.005 5.888 28.120 1.00 21.59 123 ASP B CA 1
ATOM 664 C C . ASP B 1 22 ? 19.655 6.356 26.721 1.00 19.39 123 ASP B C 1
ATOM 665 O O . ASP B 1 22 ? 19.453 7.541 26.475 1.00 18.67 123 ASP B O 1
ATOM 670 N N . ASP B 1 23 ? 19.586 5.403 25.765 1.00 20.56 124 ASP B N 1
ATOM 671 C CA . ASP B 1 23 ? 19.284 5.890 24.422 1.00 21.25 124 ASP B CA 1
ATOM 672 C C . ASP B 1 23 ? 17.868 6.458 24.313 1.00 17.44 124 ASP B C 1
ATOM 673 O O . ASP B 1 23 ? 17.671 7.308 23.440 1.00 17.02 124 ASP B O 1
ATOM 678 N N . ALA B 1 24 ? 16.909 6.005 25.131 1.00 16.17 125 ALA B N 1
ATOM 679 C CA . ALA B 1 24 ? 15.575 6.613 25.086 1.00 15.17 125 ALA B CA 1
ATOM 680 C C . ALA B 1 24 ? 15.644 8.060 25.579 1.00 13.82 125 ALA B C 1
ATOM 681 O O . ALA B 1 24 ? 14.946 8.879 24.979 1.00 14.46 125 ALA B O 1
ATOM 683 N N . ARG B 1 25 ? 16.440 8.354 26.610 1.00 14.55 126 ARG B N 1
ATOM 684 C CA . ARG B 1 25 ? 16.584 9.726 27.076 1.00 14.41 126 ARG B CA 1
ATOM 685 C C . ARG B 1 25 ? 17.191 10.637 26.013 1.00 13.50 126 ARG B C 1
ATOM 686 O O . ARG B 1 25 ? 16.772 11.782 25.811 1.00 14.93 126 ARG B O 1
ATOM 694 N N . ILE B 1 26 ? 18.226 10.107 25.36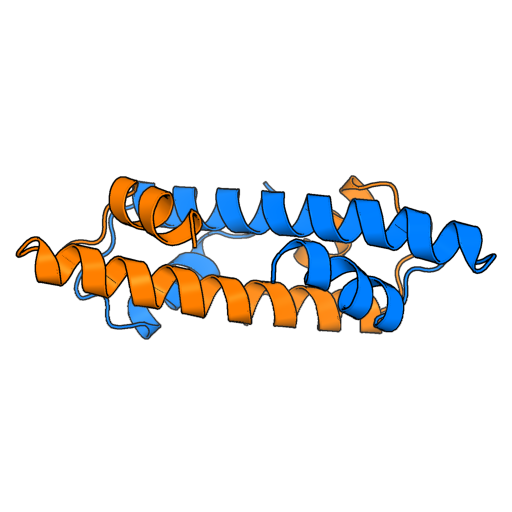0 1.00 14.83 127 ILE B N 1
ATOM 695 C CA . ILE B 1 26 ? 18.917 10.889 24.346 1.00 15.01 127 ILE B CA 1
ATOM 696 C C . ILE B 1 26 ? 17.948 11.145 23.191 1.00 13.56 127 ILE B C 1
ATOM 697 O O . ILE B 1 26 ? 17.847 12.262 22.683 1.00 15.52 127 ILE B O 1
ATOM 702 N N . ALA B 1 27 ? 17.205 10.118 22.758 1.00 14.45 128 ALA B N 1
ATOM 703 C CA . ALA B 1 27 ? 16.272 10.296 21.655 1.00 14.10 128 ALA B CA 1
ATOM 704 C C . ALA B 1 27 ? 15.176 11.303 21.971 1.00 14.05 128 ALA B C 1
ATOM 705 O O . ALA B 1 27 ? 14.844 12.182 21.164 1.00 15.26 128 ALA B O 1
ATOM 707 N N . LEU B 1 28 ? 14.595 11.200 23.185 1.00 12.68 129 LEU B N 1
ATOM 708 C CA . LEU B 1 28 ? 13.485 12.135 23.490 1.00 12.00 129 LEU B CA 1
ATOM 709 C C . LEU B 1 28 ? 14.051 13.555 23.642 1.00 12.17 129 LEU B C 1
ATOM 710 O O . LEU B 1 28 ? 13.381 14.528 23.248 1.00 13.12 129 LEU B O 1
ATOM 715 N N . ALA B 1 29 ? 15.245 13.738 24.202 1.00 13.20 130 ALA B N 1
ATOM 716 C CA . ALA B 1 29 ? 15.833 15.096 24.234 1.00 13.39 130 ALA B CA 1
ATOM 717 C C . ALA B 1 29 ? 15.972 15.662 22.825 1.00 13.64 130 ALA B C 1
ATOM 718 O O . ALA B 1 29 ? 15.702 16.851 22.598 1.00 15.85 130 ALA B O 1
ATOM 720 N N . LYS B 1 30 ? 16.410 14.809 21.887 1.00 14.28 131 LYS B N 1
ATOM 721 C CA . LYS B 1 30 ? 16.574 15.344 20.532 1.00 16.85 131 LYS B CA 1
ATOM 722 C C . LYS B 1 30 ? 15.235 15.697 19.897 1.00 15.67 131 LYS B C 1
ATOM 723 O O . LYS B 1 30 ? 15.092 16.695 19.194 1.00 16.45 131 LYS B O 1
ATOM 729 N N . VAL B 1 31 ? 14.235 14.861 20.140 1.00 14.77 132 VAL B N 1
ATOM 730 C CA . VAL B 1 31 ? 12.916 15.134 19.562 1.00 14.86 132 VAL B CA 1
ATOM 731 C C . VAL B 1 31 ? 12.346 16.428 20.111 1.00 14.63 132 VAL B C 1
ATOM 732 O O . VAL B 1 31 ? 11.829 17.286 19.377 1.00 14.84 132 VAL B O 1
ATOM 736 N N . LEU B 1 32 ? 12.455 16.603 21.429 1.00 12.92 133 LEU B N 1
ATOM 737 C CA . LEU B 1 32 ? 11.902 17.839 21.995 1.00 13.06 133 LEU B CA 1
ATOM 738 C C . LEU B 1 32 ? 12.716 19.069 21.628 1.00 13.02 133 LEU B C 1
ATOM 739 O O . LEU B 1 32 ? 12.122 20.145 21.469 1.00 14.51 133 LEU B O 1
ATOM 744 N N . GLU B 1 33 ? 14.035 18.942 21.455 1.00 13.78 134 GLU B N 1
ATOM 745 C CA . GLU B 1 33 ? 14.782 20.103 20.930 1.00 16.14 134 GLU B CA 1
ATOM 746 C C . GLU B 1 33 ? 14.316 20.525 19.533 1.00 15.82 134 GLU B C 1
ATOM 747 O O . GLU B 1 33 ? 14.146 21.698 19.230 1.00 16.60 134 GLU B O 1
ATOM 753 N N . GLU B 1 34 ? 14.130 19.512 18.690 1.00 16.39 135 GLU B N 1
ATOM 754 C CA . GLU B 1 34 ? 13.751 19.771 17.298 1.00 18.24 135 GLU B CA 1
ATOM 755 C C . GLU B 1 34 ? 12.382 20.423 17.291 1.00 17.53 135 GLU B C 1
ATOM 756 O O . GLU B 1 34 ? 12.147 21.417 16.616 1.00 19.81 135 GLU B O 1
ATOM 762 N N . MET B 1 35 ? 11.439 19.892 18.073 1.00 16.98 136 MET B N 1
ATOM 763 C CA . MET B 1 35 ? 10.116 20.517 18.140 1.00 17.56 136 MET B CA 1
ATOM 764 C C . MET B 1 35 ? 10.135 21.912 18.723 1.00 16.75 136 MET B C 1
ATOM 765 O O . MET B 1 35 ? 9.449 22.807 18.231 1.00 19.68 136 MET B O 1
ATOM 770 N N . GLY B 1 36 ? 10.946 22.093 19.745 1.00 15.22 137 GLY B N 1
ATOM 771 C CA . GLY B 1 36 ? 11.128 23.422 20.329 1.00 16.53 137 GLY B CA 1
ATOM 772 C C . GLY B 1 36 ? 11.623 24.434 19.295 1.00 16.19 137 GLY 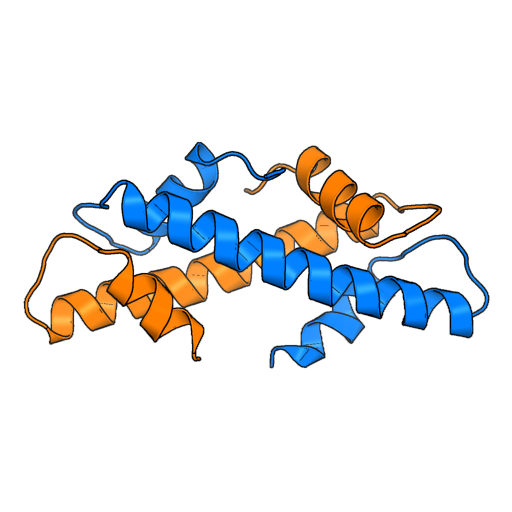B C 1
ATOM 773 O O . GLY B 1 36 ? 11.138 25.579 19.185 1.00 17.51 137 GLY B O 1
ATOM 774 N N . GLU B 1 37 ? 12.636 24.040 18.507 1.00 15.99 138 GLU B N 1
ATOM 775 C CA . GLU B 1 37 ? 13.197 24.918 17.467 1.00 17.02 138 GLU B CA 1
ATOM 776 C C . GLU B 1 37 ? 12.156 25.287 16.423 1.00 18.29 138 GLU B C 1
ATOM 777 O O . GLU B 1 37 ? 12.091 26.447 15.970 1.00 20.69 138 GLU B O 1
ATOM 783 N N . GLU B 1 38 ? 11.323 24.290 16.062 1.00 18.61 139 GLU B N 1
ATOM 784 C CA . GLU B 1 38 ? 10.325 24.514 15.001 1.00 20.95 139 GLU B CA 1
ATOM 785 C C . GLU B 1 38 ? 9.222 25.413 15.517 1.00 20.02 139 GLU B C 1
ATOM 786 O O . GLU B 1 38 ? 8.848 26.370 14.834 1.00 21.80 139 GLU B O 1
ATOM 792 N N . ILE B 1 39 ? 8.726 25.150 16.719 1.00 19.21 140 ILE B N 1
ATOM 793 C CA . ILE B 1 39 ? 7.729 26.014 17.328 1.00 18.74 140 ILE B CA 1
ATOM 794 C C . ILE B 1 39 ? 8.302 27.434 17.491 1.00 18.20 140 ILE B C 1
ATOM 795 O O . ILE B 1 39 ? 7.617 28.394 17.148 1.00 20.07 140 ILE B O 1
ATOM 800 N N . ALA B 1 40 ? 9.504 27.591 18.025 1.00 17.81 141 ALA B N 1
ATOM 801 C CA . ALA B 1 40 ? 10.100 28.902 18.201 1.00 19.15 141 ALA B CA 1
ATOM 802 C C . ALA B 1 40 ? 10.239 29.642 16.874 1.00 19.64 141 ALA B C 1
ATOM 803 O O . ALA B 1 40 ? 9.947 30.839 16.854 1.00 22.41 141 ALA B O 1
ATOM 805 N N . SER B 1 41 ? 10.691 28.963 15.826 1.00 21.47 142 SER B N 1
ATOM 806 C CA . SER B 1 41 ? 10.851 29.569 14.503 1.00 24.84 142 SER B CA 1
ATOM 807 C C . SER B 1 41 ? 9.556 30.174 13.989 1.00 24.60 142 SER B C 1
ATOM 808 O O . SER B 1 41 ? 9.482 31.282 13.450 1.00 24.76 142 SER B O 1
ATOM 811 N N . GLU B 1 42 ? 8.486 29.397 14.180 1.00 24.93 143 GLU B N 1
ATOM 812 C CA . GLU B 1 42 ? 7.151 29.805 13.732 1.00 26.98 143 GLU B CA 1
ATOM 813 C C . GLU B 1 42 ? 6.666 30.993 14.551 1.00 26.00 143 GLU B C 1
ATOM 814 O O . GLU B 1 42 ? 6.054 31.915 14.005 1.00 28.09 143 GLU B O 1
ATOM 820 N N . ALA B 1 43 ? 6.965 30.976 15.862 1.00 24.37 144 ALA B N 1
ATOM 821 C CA . ALA B 1 43 ? 6.566 32.054 16.751 1.00 24.33 144 ALA B CA 1
ATOM 822 C C . ALA B 1 43 ? 7.276 33.374 16.439 1.00 25.01 144 ALA B C 1
ATOM 823 O O . ALA B 1 43 ? 6.704 34.445 16.440 1.00 28.47 144 ALA B O 1
ATOM 825 N N . VAL B 1 44 ? 8.576 33.349 16.166 1.00 25.46 145 VAL B N 1
ATOM 826 C CA . VAL B 1 44 ? 9.241 34.565 15.681 1.00 25.58 145 VAL B CA 1
ATOM 827 C C . VAL B 1 44 ? 8.582 35.074 14.414 1.00 28.45 145 VAL B C 1
ATOM 828 O O . VAL B 1 44 ? 8.455 36.297 14.236 1.00 30.27 145 VAL B O 1
ATOM 832 N N . LYS B 1 45 ? 8.154 34.199 13.488 1.00 29.60 146 LYS B N 1
ATOM 833 C CA . LYS B 1 45 ? 7.554 34.704 12.237 1.00 31.18 146 LYS B CA 1
ATOM 834 C C . LYS B 1 45 ? 6.176 35.279 12.477 1.00 32.47 146 LYS B C 1
ATOM 835 O O . LYS B 1 45 ? 5.789 36.294 11.877 1.00 36.70 146 LYS B O 1
ATOM 841 N N . LEU B 1 46 ? 5.386 34.636 13.314 1.00 32.16 147 LEU B N 1
ATOM 842 C CA . LEU B 1 46 ? 4.044 35.134 13.609 1.00 32.37 147 LEU B CA 1
ATOM 843 C C . LEU B 1 46 ? 4.165 36.557 14.132 1.00 32.87 147 LEU B C 1
ATOM 844 O O . LEU B 1 46 ? 3.469 37.478 13.752 1.00 32.44 147 LEU B O 1
ATOM 849 N N . ALA B 1 47 ? 5.180 36.645 15.031 1.00 33.48 148 ALA B N 1
ATOM 850 C CA . ALA B 1 47 ? 5.367 37.960 15.636 1.00 34.92 148 ALA B CA 1
ATOM 851 C C . ALA B 1 47 ? 5.714 39.005 14.580 1.00 33.71 148 ALA B C 1
ATOM 852 O O . ALA B 1 47 ? 5.172 40.117 14.486 1.00 34.91 148 ALA B O 1
ATOM 854 N N . LYS B 1 48 ? 6.646 38.631 13.712 1.00 32.79 149 LYS B N 1
ATOM 855 C CA . LYS B 1 48 ? 7.031 39.590 12.677 1.00 34.74 149 LYS B CA 1
ATOM 856 C C . LYS B 1 48 ? 5.901 39.913 11.698 1.00 36.53 149 LYS B C 1
ATOM 857 O O . LYS B 1 48 ? 5.712 41.063 11.242 1.00 39.02 149 LYS B O 1
ATOM 863 N N . HIS B 1 49 ? 5.101 38.903 11.331 1.00 35.71 150 HIS B N 1
ATOM 864 C CA . HIS B 1 49 ? 3.944 39.101 10.453 1.00 36.48 150 HIS B CA 1
ATOM 865 C C . HIS B 1 49 ? 2.948 40.012 11.151 1.00 37.08 150 HIS B C 1
ATOM 866 O O . HIS B 1 49 ? 2.102 40.673 10.554 1.00 38.03 150 HIS B O 1
ATOM 873 N N . ALA B 1 50 ? 3.013 40.039 12.480 1.00 37.11 151 ALA B N 1
ATOM 874 C CA . ALA B 1 50 ? 2.065 40.862 13.212 1.00 37.58 151 ALA B CA 1
ATOM 875 C C . ALA B 1 50 ? 2.670 42.238 13.440 1.00 39.71 151 ALA B C 1
ATOM 876 O O . ALA B 1 50 ? 1.927 43.109 13.871 1.00 43.23 151 ALA B O 1
ATOM 878 N N . GLY B 1 51 ? 3.953 42.356 13.152 1.00 40.51 152 GLY B N 1
ATOM 879 C CA . GLY B 1 51 ? 4.655 43.632 13.269 1.00 43.69 152 GLY B CA 1
ATOM 880 C C . GLY B 1 51 ? 5.328 43.813 14.612 1.00 44.50 152 GLY B C 1
ATOM 881 O O . GLY B 1 51 ? 5.436 44.919 15.144 1.00 47.04 152 GLY B O 1
ATOM 882 N N . ARG B 1 52 ? 5.823 42.756 15.238 1.00 47.26 153 ARG B N 1
ATOM 883 C CA . ARG B 1 52 ? 6.224 42.782 16.639 1.00 48.10 153 ARG B CA 1
ATOM 884 C C . ARG B 1 52 ? 7.624 42.253 16.896 1.00 47.22 153 ARG B C 1
ATOM 885 O O . ARG B 1 52 ? 7.989 41.268 16.230 1.00 53.17 153 ARG B O 1
ATOM 893 N N . LYS B 1 53 ? 8.356 42.838 17.847 1.00 46.61 154 LYS B N 1
ATOM 894 C CA . LYS B 1 53 ? 9.693 42.387 18.217 1.00 46.07 154 LYS B CA 1
ATOM 895 C C . LYS B 1 53 ? 9.747 41.426 19.392 1.00 43.36 154 LYS B C 1
ATOM 896 O O . LYS B 1 53 ? 10.633 40.583 19.527 1.00 43.37 154 LYS B O 1
ATOM 902 N N . THR B 1 54 ? 8.814 41.529 20.337 1.00 40.07 155 THR B N 1
ATOM 903 C CA . THR B 1 54 ? 8.864 40.650 21.499 1.00 38.07 155 THR B CA 1
ATOM 904 C C . THR B 1 54 ? 7.966 39.447 21.284 1.00 36.24 155 THR B C 1
ATOM 905 O O . THR B 1 54 ? 6.815 39.697 20.912 1.00 42.33 155 THR B O 1
ATOM 909 N N . ILE B 1 55 ? 8.499 38.253 21.506 1.00 33.15 156 ILE B N 1
ATOM 910 C CA . ILE B 1 55 ? 7.730 37.031 21.352 1.00 31.69 156 ILE B CA 1
ATOM 911 C C . ILE B 1 55 ? 6.877 36.889 22.616 1.00 31.91 156 ILE B C 1
ATOM 912 O O . ILE B 1 55 ? 7.388 36.964 23.739 1.00 33.11 156 ILE B O 1
ATOM 917 N N . LYS B 1 56 ? 5.564 36.721 22.434 1.00 31.95 157 LYS B N 1
ATOM 918 C CA . LYS B 1 56 ? 4.670 36.530 23.565 1.00 32.41 157 LYS B CA 1
ATOM 919 C C . LYS B 1 56 ? 4.126 35.110 23.702 1.00 32.23 157 LYS B C 1
ATOM 920 O O . LYS B 1 56 ? 4.333 34.298 22.814 1.00 26.93 157 LYS B O 1
ATOM 923 N N . ALA B 1 57 ? 3.378 34.799 24.765 1.00 31.31 158 ALA B N 1
ATOM 924 C CA . ALA B 1 57 ? 2.792 33.468 24.941 1.00 28.61 158 ALA B CA 1
ATOM 925 C C . ALA B 1 57 ? 1.877 33.119 23.773 1.00 28.33 158 ALA B C 1
ATOM 926 O O . ALA B 1 57 ? 1.863 31.963 23.318 1.00 26.32 158 ALA B O 1
ATOM 928 N N . GLU B 1 58 ? 1.133 34.104 23.291 1.00 29.49 159 GLU B N 1
ATOM 929 C CA . GLU B 1 58 ? 0.134 33.788 22.272 1.00 31.56 159 GLU B CA 1
ATOM 930 C C . GLU B 1 58 ? 0.821 33.303 20.999 1.00 30.58 159 GLU B C 1
ATOM 931 O O . GLU B 1 58 ? 0.279 32.496 20.221 1.00 32.22 159 GLU B O 1
ATOM 937 N N . ASP B 1 59 ? 2.046 33.813 20.800 1.00 29.83 160 ASP B N 1
ATOM 938 C CA . ASP B 1 59 ? 2.841 33.382 19.651 1.00 28.53 160 ASP B CA 1
ATOM 939 C C . ASP B 1 59 ? 3.177 31.901 19.756 1.00 25.80 160 ASP B C 1
ATOM 940 O O . ASP B 1 59 ? 3.103 31.176 18.760 1.00 27.97 160 ASP B O 1
ATOM 945 N N . ILE B 1 60 ? 3.546 31.495 20.965 1.00 25.52 161 ILE B N 1
ATOM 946 C CA . ILE B 1 60 ? 3.884 30.100 21.224 1.00 27.24 161 ILE B CA 1
ATOM 947 C C . ILE B 1 60 ? 2.651 29.221 21.080 1.00 27.08 161 ILE B C 1
ATOM 948 O O . ILE B 1 60 ? 2.680 28.154 20.461 1.00 26.45 161 ILE B O 1
ATOM 953 N N . GLU B 1 61 ? 1.547 29.700 21.651 1.00 26.88 162 GLU B N 1
ATOM 954 C CA . GLU B 1 61 ? 0.305 28.909 21.607 1.00 29.21 162 GLU B CA 1
ATOM 955 C C . GLU B 1 61 ? -0.167 28.747 20.160 1.00 27.29 162 GLU B C 1
ATOM 956 O O . GLU B 1 61 ? -0.633 27.663 19.755 1.00 30.09 162 GLU B O 1
ATOM 962 N N . LEU B 1 62 ? -0.053 29.790 19.318 1.00 26.61 163 LEU B N 1
ATOM 963 C CA . LEU B 1 62 ? -0.485 29.619 17.933 1.00 27.38 163 LEU B CA 1
ATOM 964 C C . LEU B 1 62 ? 0.469 28.735 17.147 1.00 27.14 163 LEU B C 1
ATOM 965 O O . LEU B 1 62 ? 0.050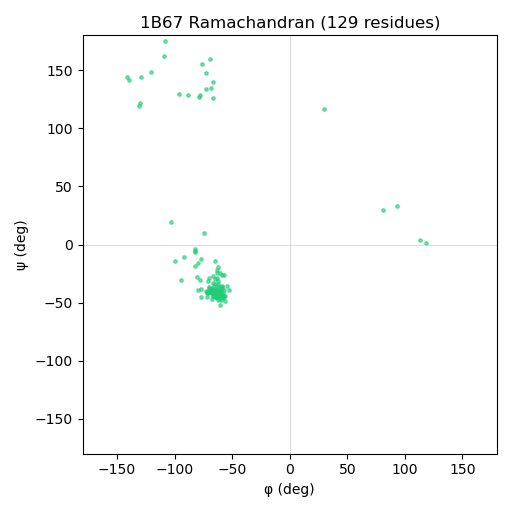 27.873 16.365 1.00 32.06 163 LEU B O 1
ATOM 970 N N . ALA B 1 63 ? 1.774 28.956 17.378 1.00 25.78 164 ALA B N 1
ATOM 971 C CA . ALA B 1 63 ? 2.756 28.127 16.671 1.00 24.67 164 ALA B CA 1
ATOM 972 C C . ALA B 1 63 ? 2.570 26.660 17.025 1.00 25.88 164 ALA B C 1
ATOM 973 O O . ALA B 1 63 ? 2.674 25.809 16.134 1.00 33.13 164 ALA B O 1
ATOM 975 N N . ARG B 1 64 ? 2.287 26.370 18.292 1.00 27.32 165 ARG B N 1
ATOM 976 C CA . ARG B 1 64 ? 2.070 24.967 18.675 1.00 32.59 165 ARG B CA 1
ATOM 977 C C . ARG B 1 64 ? 0.961 24.289 17.894 1.00 36.93 165 ARG B C 1
ATOM 978 O O . ARG B 1 64 ? 0.959 23.063 17.711 1.00 36.63 165 ARG B O 1
ATOM 986 N N . LYS B 1 65 ? -0.027 25.013 17.374 1.00 39.55 166 LYS B N 1
ATOM 987 C CA . LYS B 1 65 ? -1.059 24.273 16.640 1.00 43.29 166 LYS B CA 1
ATOM 988 C C . LYS B 1 65 ? -0.600 23.785 15.261 1.00 48.10 166 LYS B C 1
ATOM 989 O O . LYS B 1 65 ? -1.462 23.292 14.498 1.00 54.25 166 LYS B O 1
ATOM 995 N N . MET B 1 66 ? 0.684 23.871 14.940 1.00 49.95 167 MET B N 1
ATOM 996 C CA . MET B 1 66 ? 1.265 23.254 13.755 1.00 53.72 167 MET B CA 1
ATOM 997 C C . MET B 1 66 ? 1.706 21.816 14.060 1.00 54.43 167 MET B C 1
ATOM 998 O O . MET B 1 66 ? 1.453 20.877 13.293 1.00 56.12 167 MET B O 1
#

Nearest PDB structures (foldseek):
  1b67-assembly1_A  TM=1.015E+00  e=3.979E-10  Methanothermus fervidus
  1ku5-assembly1_B  TM=9.770E-01  e=1.168E-06  Pyrococcus horikoshii
  8xjv-assembly1_i  TM=8.839E-01  e=1.043E-02  Xenopus laevis
  7x58-assembly1_A  TM=8.633E-01  e=8.568E-03  Homo sapiens
  7e8d-assembly1_E  TM=8.593E-01  e=9.148E-03  Homo sapiens

InterPro domains:
  IPR003958 Transcription factor CBF/NF-Y/archaeal histone domain [PF00808] (3-64)
  IPR009072 Histone-fold [G3DSA:1.10.20.10] (2-69)
  IPR009072 Histone-fold [SSF47113] (4-67)
  IPR050004 DNA-binding protein HMf-2-like [NF043032] (5-64)
  IPR050947 Archaeal histone HMF [PTHR47828] (3-68)

Radius of gyration: 15.35 Å; Cα contacts (8 Å, |Δi|>4): 204; chains: 2; bounding box: 22×51×25 Å